Protein AF-A0A377D5D1-F1 (afdb_monomer)

Solvent-accessible surface area (backbone atoms only — not comparable to full-atom values): 5517 Å² total; per-residue (Å²): 131,89,77,67,86,91,59,58,70,68,56,54,51,41,52,75,46,72,51,51,78,77,40,83,50,71,36,74,49,75,77,51,44,58,56,52,52,51,51,36,56,75,70,69,59,76,29,67,47,81,46,78,50,69,79,80,52,45,69,76,77,50,63,92,70,65,98,73,84,87,83,85,69,91,69,94,55,74,90,72,72,128

Mean predicted aligned error: 4.6 Å

Organism: Escherichia coli (NCBI:txid562)

Sequence (82 aa):
MSLPRPAPKTTQIAARMNNEGAILANEFSASRVKVLHANISRCGIRNVALTHFDGRVFGAAVPEMFDAILLDAPCSGEGVVR

Nearest PDB structures (foldseek):
  8fkv-assembly1_SY  TM=9.326E-01  e=2.515E-04  Homo sapiens
  8esr-assembly1_q  TM=9.184E-01  e=1.258E-04  Schizosaccharomyces pombe
  8esq-assembly1_q  TM=9.171E-01  e=2.889E-04  Schizosaccharomyces pombe
  7ohr-assembly1_q  TM=8.768E-01  e=8.754E-04  Saccharomyces cerevisiae S288C
  3bt7-assembly2_B  TM=7.538E-01  e=2.753E-01  Escherichia coli

Foldseek 3Di:
DDADPPADPVLVVLVVCVLDAAAEDEDQDPVCQVVNVVRCVVSVRDRYDYDHDDPVCCCPPPPPNDPDDDDPDDDPCPVVDD

Secondary structure (DSSP, 8-state):
-PPPSSPPHHHHHHHHTTT-S-EEEE-S-HHHHHHHHH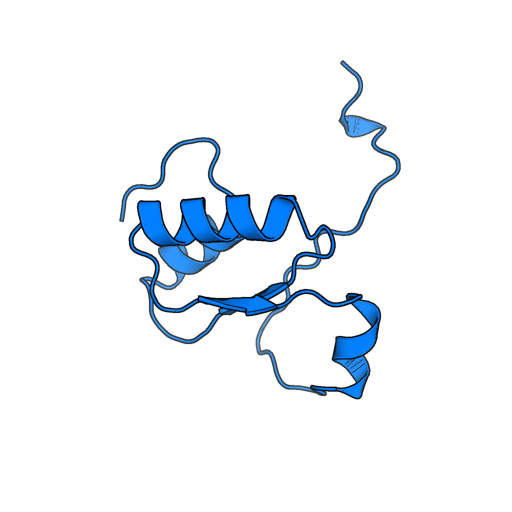HHHHHT--SEEEE-S-GGGHHHHSTT--S----------GGG--

pLDDT: mean 90.72, std 9.84, range [59.19, 98.31]

Structure (mmCIF, N/CA/C/O backbone):
data_AF-A0A377D5D1-F1
#
_entry.id   AF-A0A377D5D1-F1
#
loop_
_atom_site.group_PDB
_atom_site.id
_atom_site.type_symbol
_atom_site.label_atom_id
_atom_site.label_alt_id
_atom_site.label_comp_id
_atom_site.label_asym_id
_atom_site.label_entity_id
_atom_site.label_seq_id
_atom_site.pdbx_PDB_ins_code
_atom_site.Cartn_x
_atom_site.Cartn_y
_atom_site.Cartn_z
_atom_site.occupancy
_atom_site.B_iso_or_equiv
_atom_site.auth_seq_id
_atom_site.auth_comp_id
_atom_site.auth_asym_id
_atom_site.auth_atom_id
_atom_site.pdbx_PDB_model_num
ATOM 1 N N . MET A 1 1 ? -15.753 8.130 5.381 1.00 61.59 1 MET A N 1
ATOM 2 C CA . 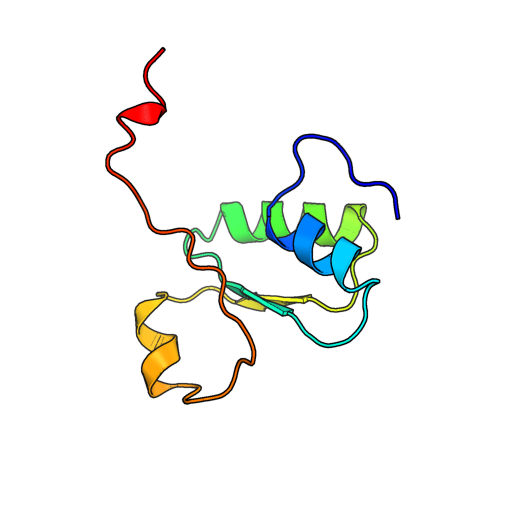MET A 1 1 ? -14.498 8.235 6.161 1.00 61.59 1 MET A CA 1
ATOM 3 C C . MET A 1 1 ? -13.761 9.499 5.729 1.00 61.59 1 MET A C 1
ATOM 5 O O . MET A 1 1 ? -13.521 9.648 4.540 1.00 61.59 1 MET A O 1
ATOM 9 N N . SER A 1 2 ? -13.491 10.444 6.637 1.00 70.31 2 SER A N 1
ATOM 10 C CA . SER A 1 2 ? -12.794 11.702 6.304 1.00 70.31 2 SER A CA 1
ATOM 11 C C . SER A 1 2 ? -11.281 11.520 6.453 1.00 70.31 2 SER A C 1
ATOM 13 O O . SER A 1 2 ? -10.834 11.052 7.499 1.00 70.31 2 SER A O 1
ATOM 15 N N . LEU A 1 3 ? -10.498 11.849 5.418 1.00 74.94 3 LEU A N 1
ATOM 16 C CA . LEU A 1 3 ? -9.037 11.723 5.431 1.00 74.94 3 LEU A CA 1
ATOM 17 C C . LEU A 1 3 ? -8.359 13.082 5.688 1.00 74.94 3 LEU A C 1
ATOM 19 O O . LEU A 1 3 ? -8.756 14.084 5.089 1.00 74.94 3 LEU A O 1
ATOM 23 N N . PRO A 1 4 ? -7.295 13.131 6.507 1.00 69.06 4 PRO A N 1
ATOM 24 C CA . PRO A 1 4 ? -6.482 14.335 6.675 1.00 69.06 4 PRO A CA 1
ATOM 25 C C . PRO A 1 4 ? -5.750 14.686 5.368 1.00 69.06 4 PRO A C 1
ATOM 27 O O . PRO A 1 4 ? -5.234 13.798 4.694 1.00 69.06 4 PRO A O 1
ATOM 30 N N . ARG A 1 5 ? -5.667 15.975 5.005 1.00 70.31 5 ARG A N 1
ATOM 31 C CA . ARG A 1 5 ? -4.893 16.452 3.840 1.00 70.31 5 ARG A CA 1
ATOM 32 C C . ARG A 1 5 ? -3.500 16.951 4.261 1.00 70.31 5 ARG A C 1
ATOM 34 O O .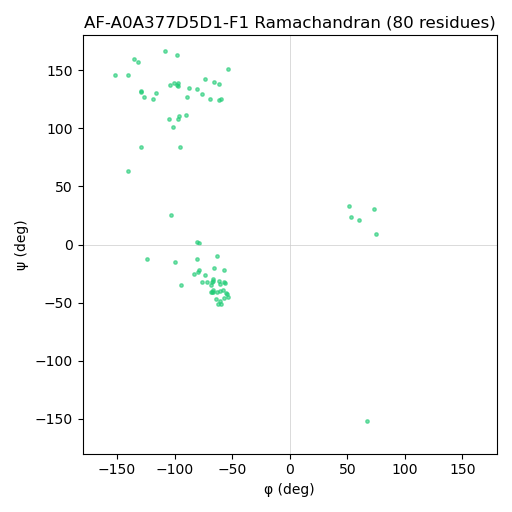 ARG A 1 5 ? -3.439 17.710 5.225 1.00 70.31 5 ARG A O 1
ATOM 41 N N . PRO A 1 6 ? -2.414 16.616 3.530 1.00 69.56 6 PRO A N 1
ATOM 42 C CA . PRO A 1 6 ? -2.314 15.640 2.435 1.00 69.56 6 PRO A CA 1
ATOM 43 C C . PRO A 1 6 ? -2.291 14.187 2.953 1.00 69.56 6 PRO A C 1
ATOM 45 O O . PRO A 1 6 ? -1.509 13.842 3.836 1.00 69.56 6 PRO A O 1
ATOM 48 N N . ALA A 1 7 ? -3.145 13.329 2.384 1.00 75.44 7 ALA A N 1
ATOM 49 C CA . ALA A 1 7 ? -3.228 11.905 2.719 1.00 75.44 7 ALA A CA 1
ATOM 50 C C . ALA A 1 7 ? -2.433 11.067 1.700 1.00 75.44 7 ALA A C 1
ATOM 52 O O . ALA A 1 7 ? -2.568 11.320 0.496 1.00 75.44 7 ALA A O 1
ATOM 53 N N . PRO A 1 8 ? -1.654 10.057 2.135 1.00 85.62 8 PRO A N 1
ATOM 54 C CA . PRO A 1 8 ? -0.979 9.132 1.226 1.00 85.62 8 PRO A CA 1
ATOM 55 C C . PRO A 1 8 ? -1.948 8.471 0.235 1.00 85.62 8 PRO A C 1
ATOM 57 O O . PRO A 1 8 ? -3.113 8.239 0.553 1.00 85.62 8 PRO A O 1
ATOM 60 N N . LYS A 1 9 ? -1.465 8.102 -0.956 1.00 93.88 9 LYS A N 1
ATOM 61 C CA . LYS A 1 9 ? -2.293 7.464 -1.999 1.00 93.88 9 LYS A CA 1
ATOM 62 C C . LYS A 1 9 ? -2.994 6.199 -1.480 1.00 93.88 9 LYS A C 1
ATOM 64 O O . LYS A 1 9 ? -4.189 6.027 -1.699 1.00 93.88 9 LYS A O 1
ATOM 69 N N . THR A 1 10 ? -2.287 5.380 -0.696 1.00 95.56 10 THR A N 1
ATOM 70 C CA . THR A 1 10 ? -2.828 4.174 -0.046 1.00 95.56 10 THR A CA 1
ATOM 71 C C . THR A 1 10 ? -4.067 4.464 0.796 1.00 95.56 10 THR A C 1
ATOM 73 O O . THR A 1 10 ? -5.043 3.721 0.724 1.00 95.56 10 THR A O 1
ATOM 76 N N . THR A 1 11 ? -4.071 5.554 1.573 1.00 94.38 11 THR A N 1
ATOM 77 C CA . THR A 1 11 ? -5.217 5.862 2.436 1.00 94.38 11 THR A CA 1
ATOM 78 C C . THR A 1 11 ? -6.422 6.330 1.631 1.00 94.38 11 THR A C 1
ATOM 80 O O . THR A 1 11 ? -7.555 6.011 1.986 1.00 94.38 11 THR A O 1
ATOM 83 N N . GLN A 1 12 ? -6.187 7.008 0.505 1.00 95.19 12 GLN A N 1
ATOM 84 C CA . GLN A 1 12 ? -7.239 7.398 -0.434 1.00 95.19 12 GLN A CA 1
ATOM 85 C C . GLN A 1 12 ? -7.873 6.190 -1.130 1.00 95.19 12 GLN A C 1
ATOM 87 O O . GLN A 1 12 ? -9.094 6.152 -1.265 1.00 95.19 12 GLN A O 1
ATOM 92 N N . ILE A 1 13 ? -7.071 5.196 -1.528 1.00 96.25 13 ILE A N 1
ATOM 93 C CA . ILE A 1 13 ? -7.579 3.939 -2.099 1.00 96.25 13 ILE A CA 1
ATOM 94 C C . ILE A 1 13 ? -8.439 3.208 -1.064 1.00 96.25 13 ILE A C 1
ATOM 96 O O . ILE A 1 13 ? -9.598 2.915 -1.340 1.00 96.25 13 ILE A O 1
ATOM 100 N N . ALA A 1 14 ? -7.925 3.008 0.153 1.00 97.00 14 ALA A N 1
ATOM 101 C CA . ALA A 1 14 ? -8.665 2.338 1.224 1.00 97.00 14 ALA A CA 1
ATOM 102 C C . ALA A 1 14 ? -9.995 3.032 1.562 1.00 97.00 14 ALA A C 1
ATOM 104 O O . ALA A 1 14 ? -11.009 2.368 1.773 1.00 97.00 14 ALA A O 1
ATOM 105 N N . ALA A 1 15 ? -10.011 4.370 1.565 1.00 95.06 15 ALA A N 1
ATOM 106 C CA . ALA A 1 15 ? -11.234 5.137 1.775 1.00 95.06 15 ALA A CA 1
ATOM 107 C C . ALA A 1 15 ? -12.237 4.978 0.623 1.00 95.06 15 ALA A C 1
ATOM 109 O O . ALA A 1 15 ? -13.430 4.863 0.888 1.00 95.06 15 ALA A O 1
ATOM 110 N N . ARG A 1 16 ? -11.779 4.941 -0.638 1.00 95.81 16 ARG A N 1
ATOM 111 C CA . ARG A 1 16 ? -12.643 4.681 -1.806 1.00 95.81 16 ARG A CA 1
ATOM 112 C C . ARG A 1 16 ? -13.195 3.258 -1.822 1.00 95.81 16 ARG A C 1
ATOM 114 O O . ARG A 1 16 ? -14.315 3.061 -2.271 1.00 95.81 16 ARG A O 1
ATOM 121 N N . MET A 1 17 ? -12.430 2.300 -1.306 1.00 96.44 17 MET A N 1
ATOM 122 C CA . MET A 1 17 ? -12.854 0.909 -1.128 1.00 96.44 17 MET A CA 1
ATOM 123 C C . MET A 1 17 ? -13.715 0.706 0.129 1.00 96.44 17 MET A C 1
ATOM 125 O O . MET A 1 17 ? -14.060 -0.424 0.435 1.00 96.44 17 MET A O 1
ATOM 129 N N . ASN A 1 18 ? -14.038 1.760 0.893 1.00 96.38 18 ASN A N 1
ATOM 130 C CA . ASN A 1 18 ? -14.808 1.676 2.142 1.00 96.38 18 ASN A CA 1
ATOM 131 C C . ASN A 1 18 ? -14.270 0.645 3.160 1.00 96.38 18 ASN A C 1
ATOM 133 O O . ASN A 1 18 ? -15.036 0.085 3.937 1.00 96.38 18 ASN A O 1
ATOM 137 N N . ASN A 1 19 ? -12.946 0.435 3.215 1.00 96.44 19 ASN A N 1
ATOM 138 C CA . ASN A 1 19 ? -12.306 -0.636 4.000 1.00 96.44 19 ASN A CA 1
ATOM 139 C C . ASN A 1 19 ? -12.720 -2.075 3.617 1.00 96.44 19 ASN A C 1
ATOM 141 O O . ASN A 1 19 ? -12.544 -2.987 4.424 1.00 96.44 19 ASN A O 1
ATOM 145 N N . GLU A 1 20 ? -13.236 -2.297 2.413 1.00 97.94 20 GLU A N 1
ATOM 146 C CA . GLU A 1 20 ? -13.552 -3.626 1.884 1.00 97.94 20 GLU A CA 1
ATOM 147 C C . GLU A 1 20 ? -12.432 -4.144 0.971 1.00 97.94 20 GLU A C 1
ATOM 149 O O . GLU A 1 20 ? -11.564 -3.383 0.535 1.00 97.94 20 GLU A O 1
ATOM 154 N N . GLY A 1 21 ? -12.420 -5.452 0.707 1.00 97.44 21 GLY A N 1
ATOM 155 C CA . GLY A 1 21 ? -11.358 -6.108 -0.061 1.00 97.44 21 GLY A CA 1
ATOM 156 C C . GLY A 1 21 ? -10.006 -6.103 0.659 1.00 97.44 21 GLY A C 1
ATOM 157 O O . GLY A 1 21 ? -9.943 -6.096 1.889 1.00 97.44 21 GLY A O 1
ATOM 158 N N . ALA A 1 22 ? -8.918 -6.115 -0.112 1.00 97.94 22 ALA A N 1
ATOM 159 C CA . ALA A 1 22 ? -7.555 -6.087 0.409 1.00 97.94 22 ALA A CA 1
ATOM 160 C C . ALA A 1 22 ? -6.650 -5.199 -0.452 1.00 97.94 22 ALA A C 1
ATOM 162 O O . ALA A 1 22 ? -6.792 -5.125 -1.670 1.00 97.94 22 ALA A O 1
ATOM 163 N N . ILE A 1 23 ? -5.700 -4.534 0.197 1.00 98.31 23 ILE A N 1
ATOM 164 C CA . ILE A 1 23 ? -4.683 -3.692 -0.428 1.00 98.31 23 ILE A CA 1
ATOM 165 C C . ILE A 1 23 ? -3.321 -4.174 0.057 1.00 98.31 23 ILE A C 1
ATOM 167 O O . ILE A 1 23 ? -3.072 -4.227 1.262 1.00 98.31 23 ILE A O 1
ATOM 171 N N . LEU A 1 24 ? -2.410 -4.456 -0.871 1.00 97.75 24 LEU A N 1
ATOM 172 C CA . LEU A 1 24 ? -1.000 -4.660 -0.557 1.00 97.75 24 LEU A CA 1
ATOM 173 C C . LEU A 1 24 ? -0.238 -3.357 -0.808 1.00 97.75 24 LEU A C 1
ATOM 175 O O . LEU A 1 24 ? -0.058 -2.937 -1.948 1.00 97.75 24 LEU A O 1
ATOM 179 N N . ALA A 1 25 ? 0.190 -2.693 0.261 1.00 97.44 25 ALA A N 1
ATOM 180 C CA . ALA A 1 25 ? 0.937 -1.448 0.180 1.00 97.44 25 ALA A CA 1
ATOM 181 C C . ALA A 1 25 ? 2.432 -1.712 0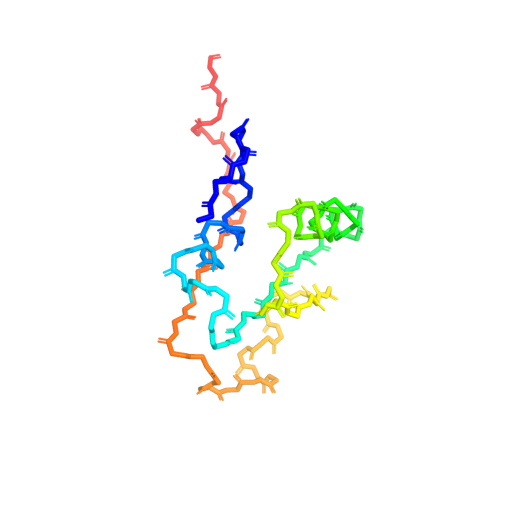.394 1.00 97.44 25 ALA A C 1
ATOM 183 O O . ALA A 1 25 ? 2.901 -1.873 1.522 1.00 97.44 25 ALA A O 1
ATOM 184 N N . ASN A 1 26 ? 3.178 -1.738 -0.711 1.00 96.81 26 ASN A N 1
ATOM 185 C CA . ASN A 1 26 ? 4.628 -1.865 -0.689 1.00 96.81 26 ASN A CA 1
ATOM 186 C C . ASN A 1 26 ? 5.305 -0.495 -0.565 1.00 96.81 26 ASN A C 1
ATOM 188 O O . ASN A 1 26 ? 4.982 0.437 -1.299 1.00 96.81 26 ASN A O 1
ATOM 192 N N . GLU A 1 27 ? 6.292 -0.390 0.314 1.00 95.31 27 GLU A N 1
ATOM 193 C CA . GLU A 1 27 ? 7.167 0.775 0.429 1.00 95.31 27 GLU A CA 1
ATOM 194 C C . GLU A 1 27 ? 8.614 0.284 0.403 1.00 95.31 27 GLU A C 1
ATOM 196 O O . GLU A 1 27 ? 8.951 -0.644 1.121 1.00 95.31 27 GLU A O 1
ATOM 201 N N . PHE A 1 28 ? 9.476 0.883 -0.420 1.00 93.81 28 PHE A N 1
ATOM 202 C CA . PHE A 1 28 ? 10.882 0.478 -0.545 1.00 93.81 28 PHE A CA 1
ATOM 203 C C . PHE A 1 28 ? 11.774 1.099 0.543 1.00 93.81 28 PHE A C 1
ATOM 205 O O . PHE A 1 28 ? 12.819 0.563 0.907 1.00 93.81 28 PHE A O 1
ATOM 212 N N . SER A 1 29 ? 11.378 2.246 1.093 1.00 93.62 29 SER A N 1
ATOM 213 C CA . SER A 1 29 ? 12.126 2.939 2.137 1.00 93.62 29 SER A CA 1
ATOM 214 C C . SER A 1 29 ? 11.692 2.478 3.526 1.00 93.62 29 SER A C 1
ATOM 216 O O . SER A 1 29 ? 10.605 2.814 3.996 1.00 93.62 29 SER A O 1
ATOM 218 N N . ALA A 1 30 ? 12.577 1.775 4.236 1.00 92.75 30 ALA A N 1
ATOM 219 C CA . ALA A 1 30 ? 12.305 1.274 5.585 1.00 92.75 30 ALA A CA 1
ATOM 220 C C . ALA A 1 30 ? 11.900 2.387 6.575 1.00 92.75 30 ALA A C 1
ATOM 222 O O . ALA A 1 30 ? 11.065 2.170 7.456 1.00 92.75 30 ALA A O 1
ATOM 223 N N . SER A 1 31 ? 12.446 3.600 6.422 1.00 93.62 31 SER A N 1
ATOM 224 C CA . SER A 1 31 ? 12.064 4.747 7.255 1.00 93.62 31 SER A CA 1
ATOM 225 C C . SER A 1 31 ? 10.632 5.214 6.976 1.00 93.62 31 SER A C 1
ATOM 227 O O . SER A 1 31 ? 9.920 5.592 7.908 1.00 93.62 31 SER A O 1
ATOM 229 N N . ARG A 1 32 ? 10.170 5.129 5.721 1.00 94.12 32 ARG A N 1
ATOM 230 C CA . ARG A 1 32 ? 8.806 5.511 5.330 1.00 94.12 32 ARG A CA 1
ATOM 231 C C . ARG A 1 32 ? 7.758 4.452 5.656 1.00 94.12 32 ARG A C 1
ATOM 233 O O . ARG A 1 32 ? 6.613 4.830 5.886 1.00 94.12 32 ARG A O 1
ATOM 240 N N . VAL A 1 33 ? 8.125 3.172 5.787 1.00 95.31 33 VAL A N 1
ATOM 241 C CA . VAL A 1 33 ? 7.189 2.106 6.213 1.00 95.31 33 VAL A CA 1
ATOM 242 C C . VAL A 1 33 ? 6.507 2.473 7.535 1.00 95.31 33 VAL A C 1
ATOM 244 O O . VAL A 1 33 ? 5.286 2.376 7.657 1.00 95.31 33 VAL A O 1
ATOM 247 N N . LYS A 1 34 ? 7.273 2.975 8.514 1.00 93.56 34 LYS A N 1
ATOM 248 C CA . LYS A 1 34 ? 6.731 3.398 9.818 1.00 93.56 34 LYS A CA 1
ATOM 249 C C . LYS A 1 34 ? 5.741 4.557 9.684 1.00 93.56 34 LYS A C 1
ATOM 251 O O . LYS A 1 34 ? 4.696 4.560 10.330 1.00 93.56 34 LYS A O 1
ATOM 256 N N . VAL A 1 35 ? 6.053 5.525 8.821 1.00 94.19 35 VAL A N 1
ATOM 257 C CA . VAL A 1 35 ? 5.191 6.685 8.542 1.00 94.19 35 VAL A CA 1
ATOM 258 C C . VAL A 1 35 ? 3.901 6.252 7.842 1.00 94.19 35 VAL A C 1
ATOM 260 O O . VAL A 1 35 ? 2.819 6.740 8.173 1.00 94.19 35 VAL A O 1
ATOM 263 N N . LEU A 1 36 ? 3.991 5.316 6.897 1.00 94.25 36 LEU A N 1
ATOM 264 C CA . LEU A 1 36 ? 2.833 4.753 6.211 1.00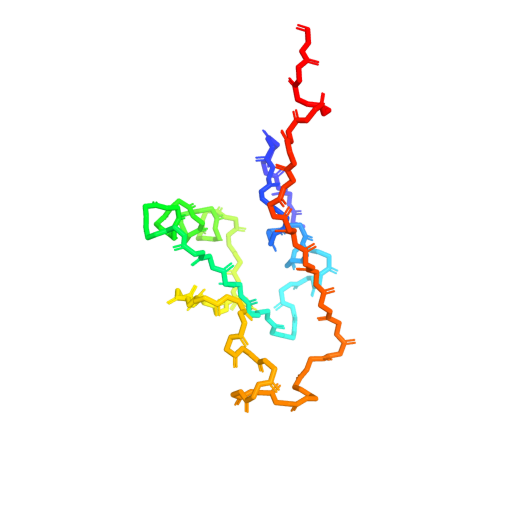 94.25 36 LEU A CA 1
ATOM 265 C C . LEU A 1 36 ? 1.929 3.990 7.189 1.00 94.25 36 LEU A C 1
ATOM 267 O O . LEU A 1 36 ? 0.729 4.256 7.231 1.00 94.25 36 LEU A O 1
ATOM 271 N N . HIS A 1 37 ? 2.505 3.134 8.038 1.00 95.12 37 HIS A N 1
ATOM 272 C CA . HIS A 1 37 ? 1.774 2.421 9.088 1.00 95.12 37 HIS A CA 1
ATOM 273 C C . HIS A 1 37 ? 1.045 3.379 10.041 1.00 95.12 37 HIS A C 1
ATOM 275 O O . HIS A 1 37 ? -0.145 3.208 10.307 1.00 95.12 37 HIS A O 1
ATOM 281 N N . ALA A 1 38 ? 1.722 4.435 10.505 1.00 94.19 38 ALA A N 1
ATOM 282 C CA . ALA A 1 38 ? 1.111 5.445 11.365 1.00 94.19 38 ALA A CA 1
ATOM 283 C C . ALA A 1 38 ? -0.076 6.149 10.684 1.00 94.19 38 ALA A C 1
ATOM 285 O O . ALA A 1 38 ? -1.103 6.384 11.318 1.00 94.19 38 ALA A O 1
ATOM 286 N N . ASN A 1 39 ? 0.026 6.451 9.385 1.00 93.44 39 ASN A N 1
ATOM 287 C CA . ASN A 1 39 ? -1.078 7.053 8.637 1.00 93.44 39 ASN A CA 1
ATOM 288 C C . ASN A 1 39 ? -2.257 6.094 8.443 1.00 93.44 39 ASN A C 1
ATOM 290 O O . ASN A 1 39 ? -3.399 6.527 8.585 1.00 93.44 39 ASN A O 1
ATOM 294 N N . ILE A 1 40 ? -1.997 4.816 8.155 1.00 95.06 40 ILE A N 1
ATOM 295 C CA . ILE A 1 40 ? -3.029 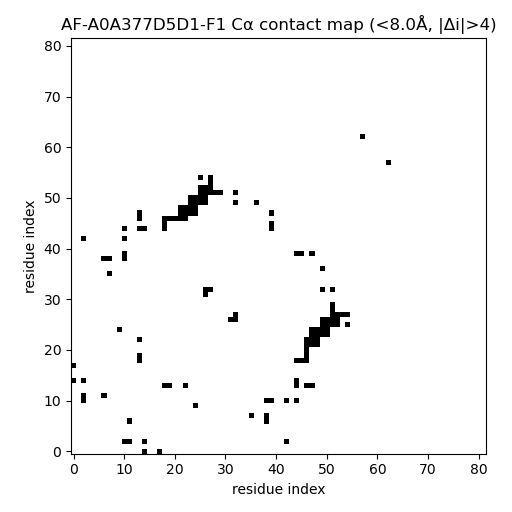3.772 8.042 1.00 95.06 40 ILE A CA 1
ATOM 296 C C . ILE A 1 40 ? -3.789 3.644 9.366 1.00 95.06 40 ILE A C 1
ATOM 298 O O . ILE A 1 40 ? -5.014 3.773 9.386 1.00 95.06 40 ILE A O 1
ATOM 302 N N . SER A 1 41 ? -3.052 3.491 10.470 1.00 94.44 41 SER A N 1
ATOM 303 C CA . SER A 1 41 ? -3.612 3.368 11.818 1.00 94.44 41 SER A CA 1
ATOM 304 C C . SER A 1 41 ? -4.427 4.605 12.210 1.00 94.44 41 SER A C 1
ATOM 306 O O . SER A 1 41 ? -5.594 4.488 12.576 1.00 94.44 41 SER A O 1
ATOM 308 N N . ARG A 1 42 ? -3.875 5.811 12.017 1.00 93.44 42 ARG A N 1
ATOM 309 C CA . ARG A 1 42 ? -4.561 7.076 12.331 1.00 93.44 42 ARG A CA 1
ATOM 310 C C . ARG A 1 42 ? -5.844 7.287 11.527 1.00 93.44 42 ARG A C 1
ATOM 312 O O . ARG A 1 42 ? -6.763 7.936 12.016 1.00 93.44 42 ARG A O 1
ATOM 319 N N . CYS A 1 43 ? -5.909 6.774 10.300 1.00 93.25 43 CYS A N 1
ATOM 320 C CA . CYS A 1 43 ? -7.117 6.864 9.486 1.00 93.25 43 CYS A CA 1
ATOM 321 C C . CYS A 1 43 ? -8.157 5.792 9.861 1.00 93.25 43 CYS A C 1
ATOM 323 O O . CYS A 1 43 ? -9.295 5.908 9.429 1.00 93.25 43 CYS A O 1
ATOM 325 N N . GLY A 1 44 ? -7.816 4.773 10.655 1.00 94.75 44 GLY A N 1
ATOM 326 C CA . GLY A 1 44 ? -8.713 3.648 10.942 1.00 94.75 44 GLY A CA 1
ATOM 327 C C . GLY A 1 44 ? -8.865 2.696 9.752 1.00 94.75 44 GLY A C 1
ATOM 328 O O . GLY A 1 44 ? -9.931 2.114 9.550 1.00 94.75 44 GLY A O 1
ATOM 329 N N . ILE A 1 45 ? -7.818 2.577 8.932 1.00 96.62 45 ILE A N 1
ATOM 330 C CA . ILE A 1 45 ? -7.802 1.676 7.780 1.00 96.62 45 ILE A CA 1
ATOM 331 C C . ILE A 1 45 ? -7.493 0.254 8.244 1.00 96.62 45 ILE A C 1
ATOM 333 O O . ILE A 1 45 ? -6.568 0.048 9.026 1.00 96.62 45 ILE A O 1
ATOM 337 N N . ARG A 1 46 ? -8.263 -0.722 7.753 1.00 96.75 46 ARG A N 1
ATOM 338 C CA . ARG A 1 46 ? -8.212 -2.123 8.214 1.00 96.75 46 ARG A CA 1
ATOM 339 C C . ARG A 1 46 ? -7.944 -3.140 7.106 1.00 96.75 46 ARG A C 1
ATOM 341 O O . ARG A 1 46 ? -7.646 -4.286 7.409 1.00 96.75 46 ARG A O 1
ATOM 348 N N . ASN A 1 47 ? -8.030 -2.731 5.844 1.00 97.94 47 ASN A N 1
ATOM 349 C CA . ASN A 1 47 ? -7.891 -3.603 4.677 1.00 97.94 47 ASN A CA 1
ATOM 350 C C . ASN A 1 47 ? -6.520 -3.483 3.985 1.00 97.94 47 ASN A C 1
ATOM 352 O O . ASN A 1 47 ? -6.420 -3.734 2.788 1.00 97.94 47 ASN A O 1
ATOM 356 N N . VAL A 1 48 ? -5.466 -3.067 4.700 1.00 98.12 48 VAL A N 1
ATOM 357 C CA . VAL A 1 48 ? -4.121 -2.880 4.126 1.00 98.12 48 VAL A CA 1
ATOM 358 C C . VAL A 1 48 ? -3.107 -3.801 4.798 1.00 98.12 48 VAL A C 1
ATOM 360 O O . VAL A 1 48 ? -2.911 -3.729 6.009 1.00 98.12 48 VAL A O 1
ATOM 363 N N . ALA A 1 49 ? -2.401 -4.594 3.994 1.00 97.56 49 ALA A N 1
ATOM 364 C CA . ALA A 1 49 ? -1.174 -5.283 4.376 1.00 97.56 49 ALA A CA 1
ATOM 365 C C . ALA A 1 49 ? 0.047 -4.476 3.905 1.00 9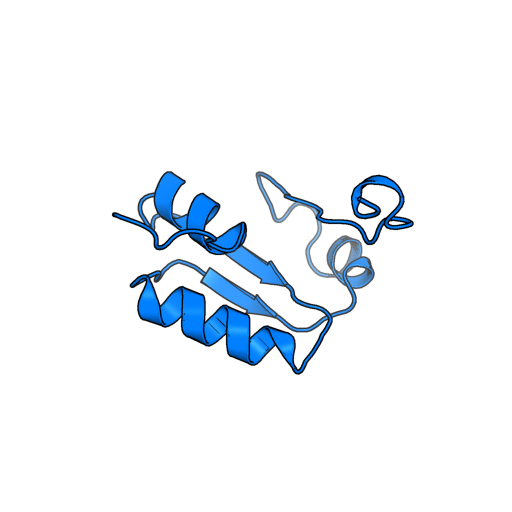7.56 49 ALA A C 1
ATOM 367 O O . ALA A 1 49 ? 0.049 -3.929 2.802 1.00 97.56 49 ALA A O 1
ATOM 368 N N . LEU A 1 50 ? 1.087 -4.395 4.739 1.00 97.06 50 LEU A N 1
ATOM 369 C CA . LEU A 1 50 ? 2.322 -3.670 4.432 1.00 97.06 50 LEU A CA 1
ATOM 370 C C . LEU A 1 50 ? 3.451 -4.628 4.071 1.00 97.06 50 LEU A C 1
ATOM 372 O O . LEU A 1 50 ? 3.674 -5.615 4.769 1.00 97.06 50 LEU A O 1
ATOM 376 N N . THR A 1 51 ? 4.210 -4.282 3.035 1.00 97.12 51 THR A N 1
ATOM 377 C CA . THR A 1 51 ? 5.433 -4.996 2.65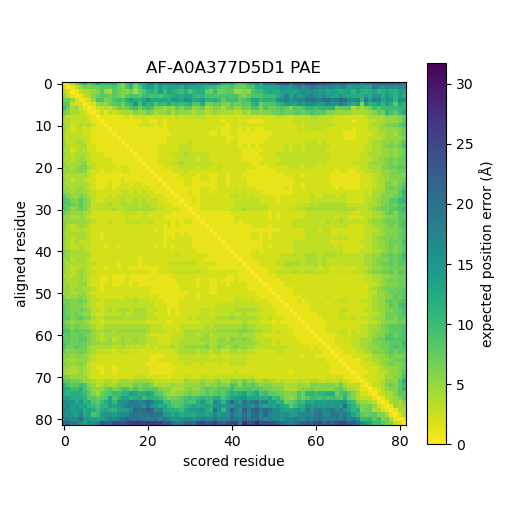3 1.00 97.12 51 THR A CA 1
ATOM 378 C C . THR A 1 51 ? 6.590 -4.034 2.425 1.00 97.12 51 THR A C 1
ATOM 380 O O . THR A 1 51 ? 6.394 -2.852 2.134 1.00 97.12 51 THR A O 1
ATOM 383 N N . HIS A 1 52 ? 7.808 -4.557 2.550 1.00 96.44 52 HIS A N 1
ATOM 384 C CA . HIS A 1 52 ? 9.050 -3.828 2.309 1.00 96.44 52 HIS A CA 1
ATOM 385 C C . HIS A 1 52 ? 9.927 -4.645 1.359 1.00 96.44 52 HIS A C 1
ATOM 387 O O . HIS A 1 52 ? 10.761 -5.437 1.786 1.00 96.44 52 HIS A O 1
ATOM 393 N N . PHE A 1 53 ? 9.680 -4.498 0.058 1.00 95.81 53 PHE A N 1
ATOM 394 C CA . PHE A 1 53 ? 10.429 -5.178 -0.997 1.00 95.81 53 PHE A CA 1
ATOM 395 C C . PHE A 1 53 ? 10.789 -4.229 -2.138 1.00 95.81 53 PHE A C 1
ATOM 397 O O . PHE A 1 5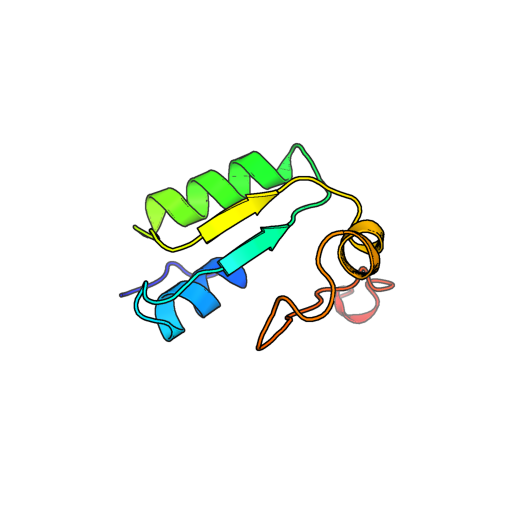3 ? 10.147 -3.197 -2.359 1.00 95.81 53 PHE A O 1
ATOM 404 N N . ASP A 1 54 ? 11.794 -4.625 -2.915 1.00 94.94 54 ASP A N 1
ATOM 405 C CA . ASP A 1 54 ? 11.982 -4.097 -4.259 1.00 94.94 54 ASP A CA 1
ATOM 406 C C . ASP A 1 54 ? 10.755 -4.438 -5.116 1.00 94.94 54 ASP A C 1
ATOM 408 O O . ASP A 1 54 ? 10.387 -5.604 -5.236 1.00 94.94 54 ASP A O 1
ATOM 412 N N . GLY A 1 55 ? 10.116 -3.433 -5.721 1.00 92.88 55 GLY A N 1
ATOM 413 C CA . GLY A 1 55 ? 8.891 -3.624 -6.505 1.00 92.88 55 GLY A CA 1
ATOM 414 C C . GLY A 1 55 ? 9.035 -4.624 -7.661 1.00 92.88 55 GLY A C 1
ATOM 415 O O . GLY A 1 55 ? 8.047 -5.214 -8.092 1.00 92.88 55 GLY A O 1
ATOM 416 N N . ARG A 1 56 ? 10.263 -4.874 -8.130 1.00 94.38 56 ARG A N 1
ATOM 417 C CA . ARG A 1 56 ? 10.552 -5.822 -9.213 1.00 94.38 56 ARG A CA 1
ATOM 418 C C . ARG A 1 56 ? 10.254 -7.278 -8.843 1.00 94.38 56 ARG A C 1
ATOM 420 O O . ARG A 1 56 ? 10.069 -8.088 -9.744 1.00 94.38 56 ARG A O 1
ATOM 427 N N . VAL A 1 57 ? 10.177 -7.625 -7.553 1.00 96.06 57 VAL A N 1
ATOM 428 C CA . VAL A 1 57 ? 9.946 -9.020 -7.125 1.00 96.06 57 VAL A CA 1
ATOM 429 C C . VAL A 1 57 ? 8.507 -9.489 -7.344 1.00 96.06 57 VAL A C 1
ATOM 431 O O . VAL A 1 57 ? 8.272 -10.683 -7.520 1.00 96.06 57 VAL A O 1
ATOM 434 N N . PHE A 1 58 ? 7.535 -8.570 -7.353 1.00 95.50 58 PHE A N 1
ATOM 435 C CA . PHE A 1 58 ? 6.115 -8.936 -7.346 1.00 95.50 58 PHE A CA 1
ATOM 436 C C . PHE A 1 58 ? 5.669 -9.644 -8.625 1.00 95.50 58 PHE A C 1
ATOM 438 O O . PHE A 1 58 ? 4.827 -10.533 -8.546 1.00 95.50 58 PHE A O 1
ATOM 445 N N . GLY A 1 59 ? 6.271 -9.325 -9.775 1.00 94.44 59 GLY A N 1
ATOM 446 C CA . GLY A 1 59 ? 5.916 -9.966 -11.045 1.00 94.44 59 GLY A CA 1
ATOM 447 C C . GLY A 1 59 ? 6.134 -11.483 -11.046 1.00 94.44 59 GLY A C 1
ATOM 448 O O . GLY A 1 59 ? 5.354 -12.206 -11.653 1.00 94.44 59 GLY A O 1
ATOM 449 N N . ALA A 1 60 ? 7.157 -11.967 -10.333 1.00 96.19 60 ALA A N 1
ATOM 450 C CA . ALA A 1 60 ? 7.437 -13.397 -10.202 1.00 96.19 60 ALA A CA 1
ATOM 451 C C . ALA A 1 60 ? 6.816 -14.013 -8.939 1.00 96.19 60 ALA A C 1
ATOM 453 O O . ALA A 1 60 ? 6.410 -15.170 -8.956 1.00 96.19 60 ALA A O 1
ATOM 454 N N . ALA A 1 61 ? 6.758 -13.259 -7.836 1.00 95.94 61 ALA A N 1
ATOM 455 C CA . ALA A 1 61 ? 6.295 -13.778 -6.551 1.00 95.94 61 ALA A CA 1
ATOM 456 C C . ALA A 1 61 ? 4.768 -13.941 -6.468 1.00 95.94 61 ALA A C 1
ATOM 458 O O . ALA A 1 61 ? 4.290 -14.829 -5.768 1.00 95.94 61 ALA A O 1
ATOM 459 N N . VAL A 1 62 ? 4.007 -13.074 -7.145 1.00 95.00 62 VAL A N 1
ATOM 460 C CA . VAL A 1 62 ? 2.536 -13.035 -7.088 1.00 95.00 62 VAL A CA 1
ATOM 461 C C . VAL A 1 62 ? 1.935 -12.749 -8.476 1.00 95.00 62 VAL A C 1
ATOM 463 O O . VAL A 1 62 ? 1.304 -11.709 -8.684 1.00 95.00 62 VAL A O 1
ATOM 466 N N . PRO A 1 63 ? 2.149 -13.644 -9.458 1.00 95.44 63 PRO A N 1
ATOM 467 C CA . PRO A 1 63 ? 1.620 -13.458 -10.806 1.00 95.44 63 PRO A CA 1
ATOM 468 C C . PRO A 1 63 ? 0.087 -13.401 -10.784 1.00 95.44 63 PRO A C 1
ATOM 470 O O . PRO A 1 63 ? -0.548 -14.160 -10.057 1.00 95.44 63 PRO A O 1
ATOM 473 N N . GLU A 1 64 ? -0.490 -12.481 -11.566 1.00 95.62 64 GLU A N 1
ATOM 474 C CA . GLU A 1 64 ? -1.947 -12.320 -11.760 1.00 95.62 64 GLU A CA 1
ATOM 475 C C . GLU A 1 64 ? -2.770 -12.171 -10.460 1.00 95.62 64 GLU A C 1
ATOM 477 O O . GLU A 1 64 ? -3.969 -12.422 -10.432 1.00 95.62 64 GLU A O 1
ATOM 482 N N . MET A 1 65 ? -2.134 -11.728 -9.371 1.00 96.62 65 MET A N 1
ATOM 483 C CA . MET A 1 65 ? -2.755 -11.658 -8.042 1.00 96.62 65 MET A CA 1
ATOM 484 C C . MET A 1 65 ? -3.679 -10.447 -7.838 1.00 96.62 65 MET A C 1
ATOM 486 O O . MET A 1 65 ? -4.497 -10.448 -6.921 1.00 96.62 65 MET A O 1
ATOM 490 N N . PHE A 1 66 ? -3.517 -9.382 -8.626 1.00 97.00 66 PHE A N 1
ATOM 491 C CA . PHE A 1 66 ? -4.179 -8.097 -8.383 1.00 97.00 66 PHE A CA 1
ATOM 492 C C . PHE A 1 66 ? -5.144 -7.732 -9.507 1.00 97.00 66 PHE A C 1
ATOM 494 O O . PHE A 1 66 ? -4.740 -7.673 -10.666 1.00 97.00 66 PHE A O 1
ATOM 501 N N . ASP A 1 67 ? -6.371 -7.353 -9.144 1.00 97.62 67 ASP A N 1
ATOM 502 C CA . ASP A 1 67 ? -7.349 -6.789 -10.085 1.00 97.62 67 ASP A CA 1
ATOM 503 C C . ASP A 1 67 ? -6.916 -5.411 -10.617 1.00 97.62 67 ASP A C 1
ATOM 505 O O . ASP A 1 67 ? -7.264 -5.009 -11.726 1.00 97.62 67 ASP A O 1
ATOM 509 N N . ALA A 1 68 ? -6.162 -4.658 -9.809 1.00 97.19 68 ALA A N 1
ATOM 510 C CA . ALA A 1 68 ? -5.650 -3.338 -10.154 1.00 97.19 68 ALA A CA 1
ATOM 511 C C . ALA A 1 68 ? -4.339 -3.034 -9.419 1.00 97.19 68 ALA A C 1
ATOM 513 O O . ALA A 1 68 ? -4.152 -3.408 -8.261 1.00 97.19 68 ALA A O 1
ATOM 514 N N . ILE A 1 69 ? -3.445 -2.290 -10.079 1.00 96.44 69 ILE A N 1
ATOM 515 C CA . ILE A 1 69 ? -2.154 -1.865 -9.524 1.00 96.44 69 ILE A CA 1
ATOM 516 C C . ILE A 1 69 ? -1.993 -0.357 -9.716 1.00 96.44 69 ILE A C 1
ATOM 518 O O . ILE A 1 69 ? -2.169 0.164 -10.816 1.00 96.44 69 ILE A O 1
ATOM 522 N N . LEU A 1 70 ? -1.600 0.343 -8.648 1.00 96.00 70 LEU A N 1
ATOM 523 C CA . LEU A 1 70 ? -1.112 1.718 -8.725 1.00 96.00 70 LEU A CA 1
ATOM 524 C C . LEU A 1 70 ? 0.409 1.726 -8.555 1.00 96.00 70 LEU A C 1
ATOM 526 O O . LEU A 1 70 ? 0.911 1.526 -7.450 1.00 96.00 70 LEU A O 1
ATOM 530 N N . LEU A 1 71 ? 1.133 1.987 -9.643 1.00 93.56 71 LEU A N 1
ATOM 531 C CA . LEU A 1 71 ? 2.588 2.118 -9.630 1.00 93.56 71 LEU A CA 1
ATOM 532 C C . LEU A 1 71 ? 2.995 3.594 -9.531 1.00 93.56 71 LEU A C 1
ATOM 534 O O . LEU A 1 71 ? 2.833 4.355 -10.481 1.00 93.56 71 LEU A O 1
ATOM 538 N N . ASP A 1 72 ? 3.555 3.982 -8.386 1.00 87.69 72 ASP A N 1
ATOM 539 C CA . ASP A 1 72 ? 4.172 5.298 -8.176 1.00 87.69 72 ASP A CA 1
ATOM 540 C C . ASP A 1 72 ? 5.684 5.186 -8.420 1.00 87.69 72 ASP A C 1
ATOM 542 O O . ASP A 1 72 ? 6.463 4.912 -7.505 1.00 87.69 72 ASP A O 1
ATOM 546 N N . ALA A 1 73 ? 6.088 5.279 -9.688 1.00 84.44 73 ALA A N 1
ATOM 547 C CA . ALA A 1 73 ? 7.482 5.104 -10.082 1.00 84.44 73 ALA A CA 1
ATOM 548 C C . ALA A 1 73 ? 8.340 6.321 -9.676 1.00 84.44 73 ALA A C 1
ATOM 550 O O . ALA A 1 73 ? 7.877 7.459 -9.797 1.00 84.44 73 ALA A O 1
ATOM 551 N N . PRO A 1 74 ? 9.602 6.121 -9.239 1.00 80.12 74 PRO A N 1
ATOM 552 C CA . PRO A 1 74 ? 10.524 7.233 -9.039 1.00 80.12 74 PRO A CA 1
ATOM 553 C C . PRO A 1 74 ? 10.710 7.980 -10.364 1.00 80.12 74 PRO A C 1
ATOM 555 O O . PRO A 1 74 ? 11.055 7.381 -11.381 1.00 80.12 74 PRO A O 1
ATOM 558 N N . CYS A 1 75 ? 10.466 9.287 -10.352 1.00 84.06 75 CYS A N 1
ATOM 559 C CA . CYS A 1 75 ? 10.634 10.158 -11.510 1.00 84.06 75 CYS A CA 1
ATOM 560 C C . CYS A 1 75 ? 11.853 11.072 -11.323 1.00 84.06 75 CYS A C 1
ATOM 562 O O . CYS A 1 75 ? 12.365 11.215 -10.213 1.00 84.06 75 CYS A O 1
ATOM 564 N N . SER A 1 76 ? 12.305 11.721 -12.400 1.00 81.94 76 SER A N 1
ATOM 565 C CA . SER A 1 76 ? 13.425 12.678 -12.369 1.00 81.94 76 SER A CA 1
ATOM 566 C C . SER A 1 76 ? 13.155 13.914 -11.500 1.00 81.94 76 SER A C 1
ATOM 568 O O . SER A 1 76 ? 14.068 14.687 -11.225 1.00 81.94 76 SER A O 1
ATOM 570 N N . GLY A 1 77 ? 11.915 14.102 -11.035 1.00 76.06 77 GLY A N 1
ATOM 571 C CA . GLY A 1 77 ? 11.541 15.195 -10.141 1.00 76.06 77 GLY A CA 1
ATOM 572 C C . GLY A 1 77 ? 11.435 16.558 -10.826 1.00 76.06 77 GLY A C 1
ATOM 573 O O . GLY A 1 77 ? 11.237 17.553 -10.138 1.00 76.06 77 GLY A O 1
ATOM 574 N N . GLU A 1 78 ? 11.504 16.623 -12.158 1.00 76.81 78 GLU A N 1
ATOM 575 C CA . GLU A 1 78 ? 11.453 17.881 -12.923 1.00 76.81 78 GLU A CA 1
ATOM 576 C C . GLU A 1 78 ? 10.180 18.700 -12.651 1.00 76.81 78 GLU A C 1
ATOM 578 O O . GLU A 1 78 ? 10.231 19.923 -12.594 1.00 76.81 78 GLU A O 1
ATOM 583 N N . GLY A 1 79 ? 9.051 18.040 -12.370 1.00 72.44 79 GLY A N 1
ATOM 584 C CA . GLY A 1 79 ? 7.794 18.699 -11.985 1.00 72.44 79 GLY A CA 1
ATOM 585 C C . GLY A 1 79 ? 7.709 19.161 -10.521 1.00 72.44 79 GLY A C 1
ATOM 586 O O . GLY A 1 79 ? 6.660 19.647 -10.100 1.00 72.44 79 GLY A O 1
ATOM 587 N N . VAL A 1 80 ? 8.763 18.966 -9.720 1.00 73.19 80 VAL A N 1
ATOM 588 C CA . VAL A 1 80 ? 8.830 19.369 -8.301 1.00 73.19 80 VAL A CA 1
ATOM 589 C C . VAL A 1 80 ? 9.593 20.691 -8.124 1.00 73.19 80 VAL A C 1
ATOM 591 O O . VAL A 1 80 ? 9.460 21.332 -7.079 1.00 73.19 80 VAL A O 1
ATOM 594 N N . VAL A 1 81 ? 10.343 21.130 -9.142 1.00 59.19 81 VAL A N 1
ATOM 595 C CA . VAL A 1 81 ? 11.017 22.435 -9.159 1.00 59.19 81 VAL A CA 1
ATOM 596 C C . VAL A 1 81 ? 9.957 23.537 -9.267 1.00 59.19 81 VAL A C 1
ATOM 598 O O . VAL A 1 81 ? 9.101 23.499 -10.150 1.00 59.19 81 VAL A O 1
ATOM 601 N N . ARG A 1 82 ? 9.993 24.484 -8.328 1.00 61.53 82 ARG A N 1
ATOM 602 C CA . ARG A 1 82 ? 9.158 25.690 -8.299 1.00 61.53 82 ARG A CA 1
ATOM 603 C C . ARG A 1 82 ? 10.028 26.918 -8.470 1.00 61.53 82 ARG A C 1
ATOM 605 O O . ARG A 1 82 ? 11.140 26.899 -7.899 1.00 61.53 82 ARG A O 1
#

Radius of gyration: 13.75 Å; Cα contacts (8 Å, |Δi|>4): 66; chains: 1; bounding box: 28×40×25 Å

InterPro domains:
  IPR001678 SAM-dependent methyltransferase RsmB-F/NOP2-type domain [PS51686] (1-82)
  IPR018314 RsmB/NOL1/NOP2-like, conserved site [PS01153] (66-77)
  IPR023267 RNA (C5-cytosine) methyltransferase [PTHR22807] (8-82)
  IPR029063 S-adenosyl-L-methionine-dependent methyltransferase superfamily [G3DSA:3.40.50.150] (6-82)
  IPR029063 S-adenosyl-L-methionine-dependent methyltransferase superfamily [SSF53335] (9-82)
  IPR049560 SAM-dependent methyltransferase RsmB-F/NOP2-type, catalytic core [PF01189] (6-82)